Protein AF-X1J934-F1 (afdb_monomer)

Foldseek 3Di:
DLLVVCVPVPVDQCCVVVVDDDPVSVVVSVVVSVVSSVVSCCVVPVVCVVPDDDDDPVVVVCCCPPPVVVVVVVVVVVVVVVVVVD

Sequence (86 aa):
MISLTVALFFPYNISHLFALSGAFALIVDAMFFLVKIFLVMFIEVTFIRVAVARLKIDQVSYAYWVPVAIIGLLGLMLIVLDTIIV

Radius of gyration: 18.27 Å; Cα contacts (8 Å, |Δi|>4): 29; chains: 1; bounding box: 34×39×47 Å

Secondary structure (DSSP, 8-state):
-HHHHHHHH----GGGTTT--SHHHHHHHHHHHHHHHHHHHIIIIIIHHHHSPPPPHHHHHHHIIIIIHHHHHHHHHHHHHHHHH-

Structure (mmCIF, N/CA/C/O backbone):
data_AF-X1J934-F1
#
_entry.id   AF-X1J934-F1
#
loop_
_atom_site.group_PDB
_atom_site.id
_atom_site.type_symbo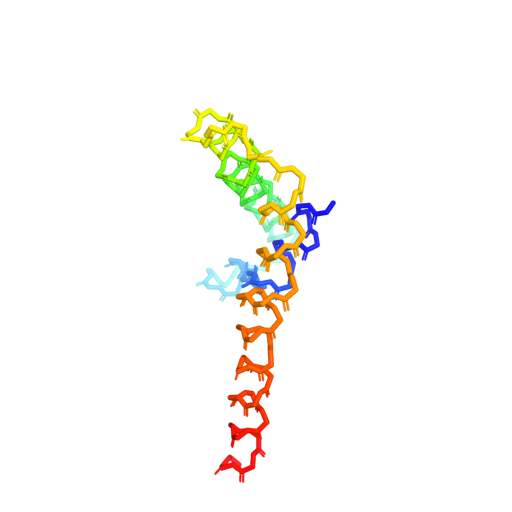l
_atom_site.label_atom_id
_atom_site.label_alt_id
_atom_site.label_comp_id
_atom_site.label_asym_id
_atom_site.label_entity_id
_atom_site.label_seq_id
_atom_site.pdbx_PDB_ins_code
_atom_site.Cartn_x
_atom_site.Cartn_y
_atom_site.Cartn_z
_atom_site.occupancy
_atom_site.B_iso_or_equiv
_atom_site.auth_seq_id
_atom_site.auth_comp_id
_atom_site.auth_asym_id
_atom_site.auth_atom_id
_atom_site.pdbx_PDB_model_num
ATOM 1 N N . MET A 1 1 ? 10.745 0.676 7.306 1.00 68.38 1 MET A N 1
ATOM 2 C CA . MET A 1 1 ? 9.581 -0.157 6.935 1.00 68.38 1 MET A CA 1
ATOM 3 C C . MET A 1 1 ? 9.021 0.195 5.562 1.00 68.38 1 MET A C 1
ATOM 5 O O . MET A 1 1 ? 8.895 -0.714 4.764 1.00 68.38 1 MET A O 1
ATOM 9 N N . ILE A 1 2 ? 8.829 1.478 5.223 1.00 72.88 2 ILE A N 1
ATOM 10 C CA . ILE A 1 2 ? 8.301 1.928 3.912 1.00 72.88 2 ILE A CA 1
ATOM 11 C C . ILE A 1 2 ? 9.033 1.313 2.700 1.00 72.88 2 ILE A C 1
ATOM 13 O O . ILE A 1 2 ? 8.393 0.854 1.764 1.00 72.88 2 ILE A O 1
ATOM 17 N N . SER A 1 3 ? 10.370 1.232 2.736 1.00 71.62 3 SER A N 1
ATOM 18 C CA . SER A 1 3 ? 11.161 0.592 1.665 1.00 71.62 3 SER A CA 1
ATOM 19 C C . SER A 1 3 ? 10.785 -0.884 1.438 1.00 71.62 3 SER A C 1
ATOM 21 O O . SER A 1 3 ? 10.683 -1.337 0.302 1.00 71.62 3 SER A O 1
ATOM 23 N N . LEU A 1 4 ? 10.500 -1.620 2.516 1.00 74.38 4 LEU A N 1
ATOM 24 C CA . LEU A 1 4 ? 10.154 -3.042 2.481 1.00 74.38 4 LEU A CA 1
ATOM 25 C C . LEU A 1 4 ? 8.723 -3.246 1.958 1.00 74.38 4 LEU A C 1
ATOM 27 O O . LEU A 1 4 ? 8.493 -4.123 1.131 1.00 74.38 4 LEU A O 1
ATOM 31 N N . THR A 1 5 ? 7.790 -2.373 2.353 1.00 74.31 5 THR A N 1
ATOM 32 C CA . THR A 1 5 ? 6.424 -2.329 1.806 1.00 74.31 5 THR A CA 1
ATOM 33 C C . THR A 1 5 ? 6.435 -2.085 0.295 1.00 74.31 5 THR A C 1
ATOM 35 O O . THR A 1 5 ? 5.776 -2.804 -0.453 1.00 74.31 5 THR A O 1
ATOM 38 N N . VAL A 1 6 ? 7.216 -1.110 -0.181 1.00 75.62 6 VAL A N 1
ATOM 39 C CA . VAL A 1 6 ? 7.319 -0.819 -1.622 1.00 75.62 6 VAL A CA 1
ATOM 40 C C . VAL A 1 6 ? 7.938 -1.996 -2.379 1.00 75.62 6 VAL A C 1
ATOM 42 O O . VAL A 1 6 ? 7.446 -2.347 -3.449 1.00 75.62 6 VAL A O 1
ATOM 45 N N . ALA A 1 7 ? 8.979 -2.626 -1.829 1.00 72.00 7 ALA A N 1
ATOM 46 C CA . ALA A 1 7 ? 9.649 -3.756 -2.469 1.00 72.00 7 ALA A CA 1
ATOM 47 C C . ALA A 1 7 ? 8.745 -4.993 -2.604 1.00 72.00 7 ALA A C 1
ATOM 49 O O . ALA A 1 7 ? 8.804 -5.678 -3.621 1.00 72.00 7 ALA A O 1
ATOM 50 N N . LEU A 1 8 ? 7.910 -5.268 -1.597 1.00 68.69 8 LEU A N 1
ATOM 51 C CA . LEU A 1 8 ? 7.105 -6.489 -1.535 1.00 68.69 8 LEU A CA 1
ATOM 52 C C . LEU A 1 8 ? 5.769 -6.356 -2.281 1.00 68.69 8 LEU A C 1
ATOM 54 O O . LEU A 1 8 ? 5.361 -7.288 -2.966 1.00 68.69 8 LEU A O 1
ATOM 58 N N . PHE A 1 9 ? 5.109 -5.196 -2.197 1.00 66.06 9 PHE A N 1
ATOM 59 C CA . PHE A 1 9 ? 3.803 -4.977 -2.835 1.00 66.06 9 PHE A CA 1
ATOM 60 C C . PHE A 1 9 ? 3.886 -4.337 -4.225 1.00 66.06 9 PHE A C 1
ATOM 62 O O . PHE A 1 9 ? 2.961 -4.484 -5.020 1.00 66.06 9 PHE A O 1
ATOM 69 N N . PHE A 1 10 ? 4.981 -3.642 -4.550 1.00 63.94 10 PHE A N 1
ATOM 70 C CA . PHE A 1 10 ? 5.150 -2.973 -5.844 1.00 63.94 10 PHE A CA 1
AT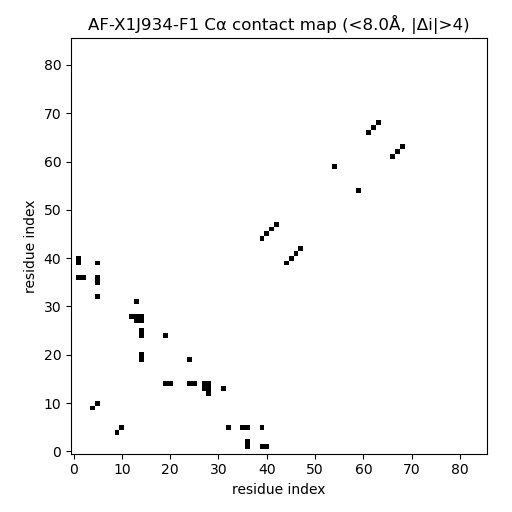OM 71 C C . PHE A 1 10 ? 6.493 -3.307 -6.515 1.00 63.94 10 PHE A C 1
ATOM 73 O O . PHE A 1 10 ? 7.264 -2.380 -6.818 1.00 63.94 10 PHE A O 1
ATOM 80 N N . PRO A 1 11 ? 6.756 -4.590 -6.849 1.00 62.91 11 PRO A N 1
ATOM 81 C CA . PRO A 1 11 ? 7.976 -5.036 -7.530 1.00 62.91 11 PRO A CA 1
ATOM 82 C C . PRO A 1 11 ? 7.996 -4.659 -9.029 1.00 62.91 11 PRO A C 1
ATOM 84 O O . PRO A 1 11 ? 8.467 -5.408 -9.878 1.00 62.91 11 PRO A O 1
ATOM 87 N N . TYR A 1 12 ? 7.462 -3.491 -9.387 1.00 58.06 12 TYR A N 1
ATOM 88 C CA . TYR A 1 12 ? 7.451 -2.983 -10.755 1.00 58.06 12 TYR A CA 1
ATOM 89 C C . TYR A 1 12 ? 8.739 -2.209 -11.042 1.00 58.06 12 TYR A C 1
ATOM 91 O O . TYR A 1 12 ? 8.893 -1.078 -10.570 1.00 58.06 12 TYR A O 1
ATOM 99 N N . ASN A 1 13 ? 9.636 -2.796 -11.830 1.00 57.41 13 ASN A N 1
ATOM 100 C CA . ASN A 1 13 ? 10.751 -2.081 -12.449 1.00 57.41 13 ASN A CA 1
ATOM 101 C C . ASN A 1 13 ? 10.284 -1.517 -13.795 1.00 57.41 13 ASN A C 1
ATOM 103 O O . ASN A 1 13 ? 9.804 -2.260 -14.652 1.00 57.41 13 ASN A O 1
ATOM 107 N N . ILE A 1 14 ? 10.390 -0.198 -13.972 1.00 55.78 14 ILE A N 1
ATOM 108 C CA . ILE A 1 14 ? 9.988 0.473 -15.221 1.00 55.78 14 ILE A CA 1
ATOM 109 C C . ILE A 1 14 ? 10.956 0.131 -16.357 1.00 55.78 14 ILE A C 1
ATOM 111 O O . ILE A 1 14 ? 10.552 0.121 -17.520 1.00 55.78 14 ILE A O 1
ATOM 115 N N . SER A 1 15 ? 12.202 -0.204 -16.022 1.00 49.25 15 SER A N 1
ATOM 116 C CA . SER A 1 15 ? 13.251 -0.686 -16.926 1.00 49.25 15 SER A CA 1
ATOM 117 C C . SER A 1 15 ? 12.761 -1.659 -18.008 1.00 49.25 15 SER A C 1
ATOM 119 O O . SER A 1 15 ? 13.037 -1.453 -19.193 1.00 49.25 15 SER A O 1
ATOM 121 N N . HIS A 1 16 ? 11.955 -2.661 -17.641 1.00 52.16 16 HIS A N 1
ATOM 122 C CA . HIS A 1 16 ? 11.486 -3.673 -18.590 1.00 52.16 16 HIS A CA 1
ATOM 123 C C . HIS A 1 16 ? 10.329 -3.182 -19.479 1.00 52.16 16 HIS A C 1
ATOM 125 O O . HIS A 1 16 ? 10.125 -3.712 -20.569 1.00 52.16 16 HIS A O 1
ATOM 131 N N . LEU A 1 17 ? 9.573 -2.163 -19.049 1.00 53.19 17 LEU A N 1
ATOM 132 C CA . LEU A 1 17 ? 8.459 -1.613 -19.830 1.00 53.19 17 LEU A CA 1
ATOM 133 C C . LEU A 1 17 ? 8.943 -0.694 -20.965 1.00 53.19 17 LEU A C 1
ATOM 135 O O . LEU A 1 17 ? 8.275 -0.581 -21.987 1.00 53.19 17 LEU A O 1
ATOM 139 N N . PHE A 1 18 ? 10.108 -0.059 -20.791 1.00 56.25 18 PHE A N 1
ATOM 140 C CA . PHE A 1 18 ? 10.704 0.857 -21.774 1.00 56.25 18 PHE A CA 1
ATOM 141 C C . PHE A 1 18 ? 11.872 0.256 -22.570 1.00 56.25 18 PHE A C 1
ATOM 143 O O . PHE A 1 18 ? 12.463 0.960 -23.386 1.00 56.25 18 PHE A O 1
ATOM 150 N N . ALA A 1 19 ? 12.205 -1.025 -22.360 1.00 54.75 19 ALA A N 1
ATOM 151 C CA . ALA A 1 19 ? 13.309 -1.716 -23.035 1.00 54.75 19 ALA A CA 1
ATOM 152 C C . ALA A 1 19 ? 14.653 -0.951 -22.971 1.00 54.75 19 ALA A C 1
ATOM 154 O O . ALA A 1 19 ? 15.440 -0.972 -23.920 1.00 54.75 19 ALA A O 1
ATOM 155 N N . LEU A 1 20 ? 14.927 -0.258 -21.857 1.00 55.47 20 LEU A N 1
ATOM 156 C CA . LEU A 1 20 ? 16.194 0.450 -21.670 1.00 55.47 20 LEU A CA 1
ATOM 157 C C . LEU A 1 20 ? 17.278 -0.510 -21.165 1.00 55.47 20 LEU A C 1
ATOM 159 O O . LEU A 1 20 ? 17.107 -1.196 -20.162 1.00 55.47 20 LEU A O 1
ATOM 163 N N . SER A 1 21 ? 18.424 -0.506 -21.845 1.00 55.91 21 SER A N 1
ATOM 164 C CA . SER A 1 21 ? 19.612 -1.296 -21.508 1.00 55.91 21 SER A CA 1
ATOM 165 C C . SER A 1 21 ? 20.736 -0.398 -20.972 1.00 55.91 21 SER A C 1
ATOM 167 O O . SER A 1 21 ? 20.977 0.689 -21.499 1.00 55.91 21 SER A O 1
ATOM 169 N N . GLY A 1 22 ? 21.440 -0.855 -19.929 1.00 68.00 22 GLY A N 1
ATOM 170 C CA . GLY A 1 22 ? 22.659 -0.227 -19.397 1.00 68.00 22 GLY A CA 1
ATOM 171 C C . GLY A 1 22 ? 22.494 0.559 -18.087 1.00 68.00 22 GLY A C 1
ATOM 172 O O . GLY A 1 22 ? 21.480 0.473 -17.398 1.00 68.00 22 GLY A O 1
ATOM 173 N N . ALA A 1 23 ? 23.519 1.344 -17.728 1.00 63.53 23 ALA A N 1
ATOM 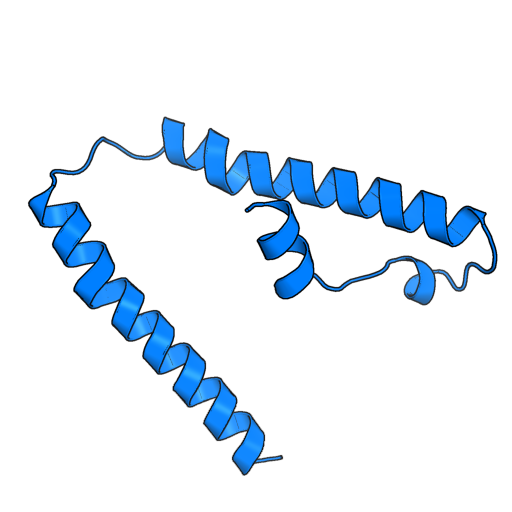174 C CA . ALA A 1 23 ? 23.593 2.087 -16.459 1.00 63.53 23 ALA A CA 1
ATOM 175 C C . ALA A 1 23 ? 22.461 3.119 -16.270 1.00 63.53 23 ALA A C 1
ATOM 177 O O . ALA A 1 23 ? 22.068 3.411 -15.142 1.00 63.53 23 ALA A O 1
ATOM 178 N N . PHE A 1 24 ? 21.891 3.630 -17.365 1.00 63.47 24 PHE A N 1
ATOM 179 C CA . PHE A 1 24 ? 20.745 4.540 -17.325 1.00 63.47 24 PHE A CA 1
ATOM 180 C C . PHE A 1 24 ? 19.460 3.865 -16.826 1.00 63.47 24 PHE A C 1
ATOM 182 O O . PHE A 1 24 ? 18.676 4.515 -16.141 1.00 63.47 24 PHE A O 1
ATOM 189 N N . ALA A 1 25 ? 19.266 2.567 -17.088 1.00 63.50 25 ALA A N 1
ATOM 190 C CA . ALA A 1 25 ? 18.105 1.829 -16.588 1.00 63.50 25 ALA A CA 1
ATOM 191 C C . ALA A 1 25 ? 18.112 1.743 -15.053 1.00 63.50 25 ALA A C 1
ATOM 193 O O . ALA A 1 25 ? 17.087 1.970 -14.417 1.00 63.50 25 ALA A O 1
ATOM 194 N N . LEU A 1 26 ? 19.290 1.530 -14.452 1.00 64.94 26 LEU A N 1
ATOM 195 C CA . LEU A 1 26 ? 19.455 1.485 -12.995 1.00 64.94 26 LEU A CA 1
ATOM 196 C C . LEU A 1 26 ? 19.148 2.832 -12.329 1.00 64.94 26 LEU A C 1
ATOM 198 O O . LEU A 1 26 ? 18.530 2.867 -11.267 1.00 64.94 26 LEU A O 1
ATOM 202 N N . ILE A 1 27 ? 19.555 3.943 -12.947 1.00 72.31 27 ILE A N 1
ATOM 203 C CA . ILE A 1 27 ? 19.291 5.290 -12.417 1.00 72.31 27 ILE A CA 1
ATOM 204 C C . ILE A 1 27 ? 17.793 5.608 -12.484 1.00 72.31 27 ILE A C 1
ATOM 206 O O . ILE A 1 27 ? 17.232 6.127 -11.517 1.00 72.31 27 ILE A O 1
ATOM 210 N N . VAL A 1 28 ? 17.138 5.275 -13.599 1.00 72.00 28 VAL A N 1
ATOM 211 C CA . VAL A 1 28 ? 15.695 5.491 -13.780 1.00 72.00 28 VAL A CA 1
ATOM 212 C C . VAL A 1 28 ? 14.887 4.628 -12.813 1.00 72.00 28 VAL A C 1
ATOM 214 O O . VAL A 1 28 ? 13.973 5.143 -12.167 1.00 72.00 28 VAL A O 1
ATOM 217 N N . ASP A 1 29 ? 15.253 3.357 -12.638 1.00 70.69 29 ASP A N 1
ATOM 218 C CA . ASP A 1 29 ? 14.602 2.477 -11.664 1.00 70.69 29 ASP A CA 1
ATOM 219 C C . ASP A 1 29 ? 14.795 2.985 -10.226 1.00 70.69 29 ASP A C 1
ATOM 221 O O . ASP A 1 29 ? 13.836 3.018 -9.450 1.00 70.69 29 ASP A O 1
ATOM 225 N N . ALA A 1 30 ? 15.994 3.461 -9.870 1.00 72.50 30 ALA A N 1
ATOM 226 C CA . ALA A 1 30 ? 16.269 4.023 -8.547 1.00 72.50 30 ALA A CA 1
ATOM 227 C C . ALA A 1 30 ? 15.488 5.324 -8.285 1.00 72.50 30 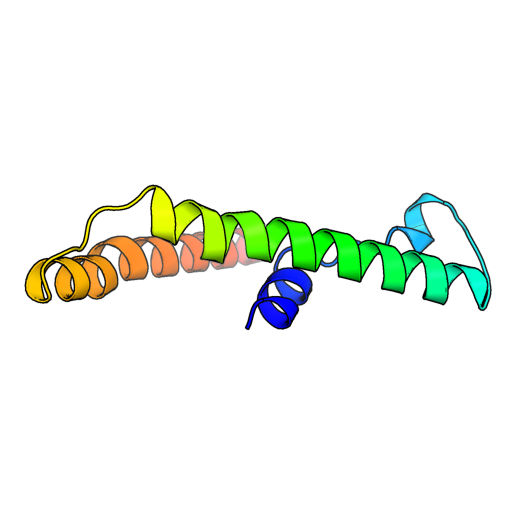ALA A C 1
ATOM 229 O O . ALA A 1 30 ? 14.904 5.493 -7.211 1.00 72.50 30 ALA A O 1
ATOM 230 N N . MET A 1 31 ? 15.422 6.233 -9.263 1.00 76.25 31 MET A N 1
ATOM 231 C CA . MET A 1 31 ? 14.601 7.443 -9.154 1.00 76.25 31 MET A CA 1
ATOM 232 C C . MET A 1 31 ? 13.115 7.106 -9.035 1.00 76.25 31 MET A C 1
ATOM 234 O O . MET A 1 31 ? 12.413 7.692 -8.210 1.00 76.25 31 MET A O 1
ATOM 238 N N . PHE A 1 32 ? 12.628 6.139 -9.811 1.00 73.88 32 PHE A N 1
ATOM 239 C CA . PHE A 1 32 ? 11.233 5.726 -9.735 1.00 73.88 32 PHE A CA 1
ATOM 240 C C . PHE A 1 32 ? 10.902 5.076 -8.386 1.00 73.88 32 PHE A C 1
ATOM 242 O O . PHE A 1 32 ? 9.851 5.346 -7.801 1.00 73.88 32 PHE A O 1
ATOM 249 N N . PHE A 1 33 ? 11.824 4.285 -7.838 1.00 74.62 33 PHE A N 1
ATOM 250 C CA . PHE A 1 33 ? 11.701 3.729 -6.494 1.00 74.62 33 PHE A CA 1
ATOM 251 C C . PHE A 1 33 ? 11.613 4.823 -5.416 1.00 74.62 33 PHE A C 1
ATOM 253 O O . PHE A 1 33 ? 10.757 4.739 -4.532 1.00 74.62 33 PHE A O 1
ATOM 260 N N . LEU A 1 34 ? 12.417 5.888 -5.519 1.00 80.12 34 LEU A N 1
ATOM 261 C CA . LEU A 1 34 ? 12.342 7.035 -4.603 1.00 80.12 34 LEU A CA 1
ATOM 262 C C . LEU A 1 34 ? 10.979 7.739 -4.655 1.00 80.12 34 LEU A C 1
ATOM 264 O O . LEU A 1 34 ? 10.416 8.058 -3.606 1.00 80.12 34 LEU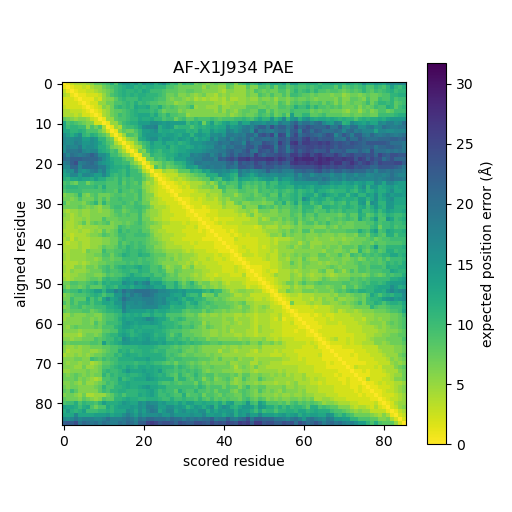 A O 1
ATOM 268 N N . VAL A 1 35 ? 10.412 7.930 -5.849 1.00 82.62 35 VAL A N 1
ATOM 269 C CA . VAL A 1 35 ? 9.074 8.527 -6.008 1.00 82.62 35 VAL A CA 1
ATOM 270 C C . VAL A 1 35 ? 7.997 7.650 -5.362 1.00 82.62 35 VAL A C 1
ATOM 272 O O . VAL A 1 35 ? 7.143 8.169 -4.640 1.00 82.62 35 VAL A O 1
ATOM 275 N N . LYS A 1 36 ? 8.056 6.323 -5.541 1.00 77.12 36 LYS A N 1
ATOM 276 C CA . LYS A 1 36 ? 7.119 5.403 -4.870 1.00 77.12 36 LYS A CA 1
ATOM 277 C C . LYS A 1 36 ? 7.229 5.489 -3.353 1.00 77.12 36 LYS A C 1
ATOM 279 O O . LYS A 1 36 ? 6.204 5.545 -2.681 1.00 77.12 36 LYS A O 1
ATOM 284 N N . ILE A 1 37 ? 8.450 5.517 -2.812 1.00 84.19 37 ILE A N 1
ATOM 285 C CA . ILE A 1 37 ? 8.664 5.665 -1.366 1.00 84.19 37 ILE A CA 1
ATOM 286 C C . ILE A 1 37 ? 8.026 6.954 -0.863 1.00 84.19 37 ILE A C 1
ATOM 288 O O . ILE A 1 37 ? 7.369 6.934 0.175 1.00 84.19 37 ILE A O 1
ATOM 292 N N . PHE A 1 38 ? 8.199 8.061 -1.586 1.00 84.31 38 PHE A N 1
ATOM 293 C CA . PHE A 1 38 ? 7.613 9.337 -1.193 1.00 84.31 38 PHE A CA 1
ATOM 294 C C . PHE A 1 38 ? 6.080 9.278 -1.178 1.00 84.31 38 PHE A C 1
ATOM 296 O O . PHE A 1 38 ? 5.453 9.717 -0.214 1.00 84.31 38 PHE A O 1
ATOM 303 N N . LEU A 1 39 ? 5.480 8.670 -2.203 1.00 84.12 39 LEU A N 1
ATOM 304 C CA . LEU A 1 39 ? 4.031 8.504 -2.295 1.00 84.12 39 LEU A CA 1
ATOM 305 C C . LEU A 1 39 ? 3.496 7.622 -1.157 1.00 84.12 39 LEU A C 1
ATOM 307 O O . LEU A 1 39 ? 2.547 8.008 -0.472 1.00 84.12 39 LEU A O 1
ATOM 311 N N . VAL A 1 40 ? 4.135 6.477 -0.899 1.00 85.31 40 VAL A N 1
ATOM 312 C CA . VAL A 1 40 ? 3.741 5.585 0.203 1.00 85.31 40 VAL A CA 1
ATOM 313 C C . VAL A 1 40 ? 3.925 6.273 1.554 1.00 85.31 40 VAL A C 1
ATOM 315 O O . VAL A 1 40 ? 3.019 6.218 2.377 1.00 85.31 40 VAL A O 1
ATOM 318 N N . MET A 1 41 ? 5.023 7.002 1.774 1.00 85.94 41 MET A N 1
ATOM 319 C CA . MET A 1 41 ? 5.237 7.769 3.007 1.00 85.94 41 MET A CA 1
ATOM 320 C C . MET A 1 41 ? 4.140 8.814 3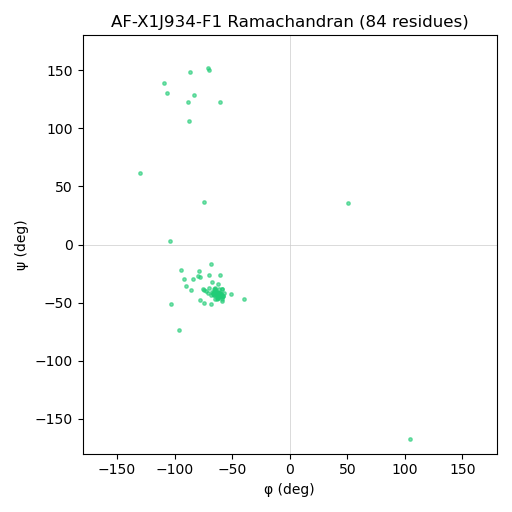.230 1.00 85.94 41 MET A C 1
ATOM 322 O O . MET A 1 41 ? 3.657 8.977 4.353 1.00 85.94 41 MET A O 1
ATOM 326 N N . PHE A 1 42 ? 3.738 9.517 2.171 1.00 84.94 42 PHE A N 1
ATOM 327 C CA . PHE A 1 42 ? 2.692 10.527 2.255 1.00 84.94 42 PHE A CA 1
ATOM 328 C C . PHE A 1 42 ? 1.355 9.917 2.690 1.00 84.94 42 PHE A C 1
ATOM 330 O O . PHE A 1 42 ? 0.709 10.447 3.594 1.00 84.94 42 PHE A O 1
ATOM 337 N N . ILE A 1 43 ? 0.967 8.784 2.100 1.00 84.19 43 ILE A N 1
ATOM 338 C CA . ILE A 1 43 ? -0.304 8.120 2.416 1.00 84.19 43 ILE A CA 1
ATOM 339 C C . ILE A 1 43 ? -0.241 7.413 3.777 1.00 84.19 43 ILE A C 1
ATOM 341 O O . ILE A 1 43 ? -1.111 7.614 4.620 1.00 84.19 43 ILE A O 1
ATOM 345 N N . GLU A 1 44 ? 0.785 6.601 4.015 1.00 83.38 44 GLU A N 1
ATOM 346 C CA . GLU A 1 44 ? 0.884 5.753 5.206 1.00 83.38 44 GLU A CA 1
ATOM 347 C C . GLU A 1 44 ? 1.153 6.573 6.477 1.00 83.38 44 GLU A C 1
ATOM 349 O O . GLU A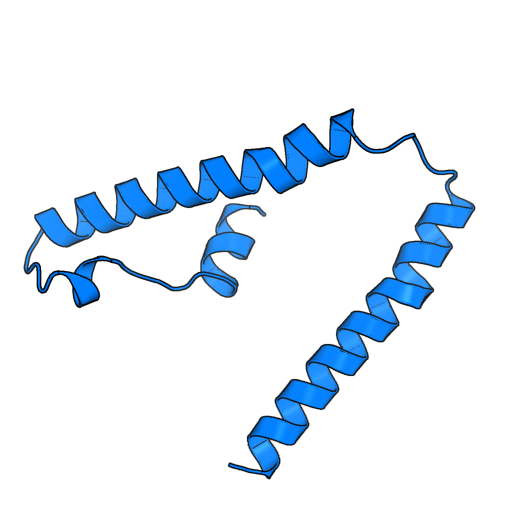 1 44 ? 0.562 6.317 7.523 1.00 83.38 44 GLU A O 1
ATOM 354 N N . VAL A 1 45 ? 2.029 7.580 6.413 1.00 83.69 45 VAL A N 1
ATOM 355 C CA . VAL A 1 45 ? 2.484 8.289 7.620 1.00 83.69 45 VAL A CA 1
ATOM 356 C C . VAL A 1 45 ? 1.809 9.642 7.770 1.00 83.69 45 VAL A C 1
ATOM 358 O O . VAL A 1 45 ? 1.290 9.954 8.844 1.00 83.69 45 VAL A O 1
ATOM 361 N N . THR A 1 46 ? 1.833 10.468 6.727 1.00 86.00 46 THR A N 1
ATOM 362 C CA . THR A 1 46 ? 1.377 11.860 6.834 1.00 86.00 46 THR A CA 1
ATOM 363 C C . THR A 1 46 ? -0.143 11.946 6.825 1.00 86.00 46 THR A C 1
ATOM 365 O O . THR A 1 46 ? -0.725 12.593 7.696 1.00 86.00 46 THR A O 1
ATOM 368 N N . PHE A 1 47 ? -0.795 11.262 5.885 1.00 87.62 47 PHE A N 1
ATOM 369 C CA . PHE A 1 47 ? -2.244 11.319 5.731 1.00 87.62 47 PHE A CA 1
ATOM 370 C C . PHE A 1 47 ? -2.970 10.659 6.906 1.00 87.62 47 PHE A C 1
ATOM 372 O O . PHE A 1 47 ? -3.795 11.311 7.541 1.00 87.62 47 PHE A O 1
ATOM 379 N N . ILE A 1 48 ? -2.619 9.420 7.269 1.00 85.81 48 ILE A N 1
ATOM 380 C CA . ILE A 1 48 ? -3.267 8.708 8.387 1.00 85.81 48 ILE A CA 1
ATOM 381 C C . ILE A 1 48 ? -3.122 9.483 9.705 1.00 85.81 48 ILE A C 1
ATOM 383 O O . ILE A 1 48 ? -4.076 9.567 10.478 1.00 85.81 48 ILE A O 1
ATOM 387 N N . ARG A 1 49 ? -1.963 10.113 9.945 1.00 84.56 49 ARG A N 1
ATOM 388 C CA . ARG A 1 49 ? -1.721 10.906 11.161 1.00 84.56 49 ARG A CA 1
ATOM 389 C C . ARG A 1 49 ? -2.653 12.111 11.289 1.00 84.56 49 ARG A C 1
ATOM 391 O O . ARG A 1 49 ? -2.983 12.485 12.411 1.00 84.56 49 ARG A O 1
ATOM 398 N N . VAL A 1 50 ? -3.026 12.739 10.176 1.00 87.88 50 VAL A N 1
ATOM 399 C CA . VAL A 1 50 ? -3.907 13.919 10.177 1.00 87.88 50 VAL A CA 1
ATOM 400 C C . VAL A 1 50 ? -5.377 13.514 10.071 1.00 87.88 50 VAL A C 1
ATOM 402 O O . VAL A 1 50 ? -6.232 14.148 10.680 1.00 87.88 50 VAL A O 1
ATOM 405 N N . ALA A 1 51 ? -5.677 12.456 9.320 1.00 85.19 51 ALA A N 1
ATOM 406 C CA . ALA A 1 51 ? -7.042 12.044 9.016 1.00 85.19 51 ALA A CA 1
ATOM 407 C C . ALA A 1 51 ? -7.722 11.267 10.155 1.00 85.19 51 ALA A C 1
ATOM 409 O O . ALA A 1 51 ? -8.948 11.283 10.253 1.00 85.19 51 ALA A O 1
ATOM 410 N N . VAL A 1 52 ? -6.957 10.573 11.005 1.00 87.25 52 VAL A N 1
ATOM 411 C CA . VAL A 1 52 ? -7.511 9.661 12.015 1.00 87.25 52 VAL A CA 1
ATOM 412 C C . VAL A 1 52 ? -7.410 10.254 13.421 1.00 87.25 52 VAL A C 1
ATOM 414 O O . VAL A 1 52 ? -6.352 10.694 13.868 1.00 87.25 52 VAL A O 1
ATOM 417 N N . ALA A 1 53 ? -8.526 10.235 14.153 1.00 86.44 53 ALA A N 1
ATOM 418 C CA . ALA A 1 53 ? -8.562 10.620 15.560 1.00 86.44 53 ALA A CA 1
ATOM 419 C C . ALA A 1 53 ? -7.864 9.574 16.448 1.00 86.44 53 ALA A C 1
ATOM 421 O O . ALA A 1 53 ? -7.838 8.383 16.142 1.00 86.44 53 ALA A O 1
ATOM 422 N N . ARG A 1 54 ? -7.320 10.007 17.593 1.00 85.44 54 ARG A N 1
ATOM 423 C CA . ARG A 1 54 ? -6.663 9.097 18.545 1.00 85.44 54 ARG A CA 1
ATOM 424 C C . ARG A 1 54 ? -7.652 8.037 19.045 1.00 85.44 54 ARG A C 1
ATOM 426 O O . ARG A 1 54 ? -8.680 8.377 19.625 1.00 85.44 54 ARG A O 1
ATOM 433 N N . LEU A 1 55 ? -7.307 6.767 18.853 1.00 85.31 55 LEU A N 1
ATOM 434 C CA . LEU A 1 55 ? -8.087 5.622 19.326 1.00 85.31 55 LEU A CA 1
ATOM 435 C C . LEU A 1 55 ? -7.704 5.252 20.765 1.00 85.31 55 LEU A C 1
ATOM 437 O O . LEU A 1 55 ? -6.550 5.411 21.171 1.00 85.31 55 LEU A O 1
ATOM 441 N N . LYS A 1 56 ? -8.667 4.738 21.541 1.00 88.31 56 LYS A N 1
ATOM 442 C CA . LYS A 1 56 ? -8.395 4.186 22.880 1.00 88.31 56 LYS A CA 1
ATOM 443 C C . LYS A 1 56 ? -7.605 2.882 22.768 1.00 88.31 56 LYS A C 1
ATOM 445 O O . LYS A 1 56 ? -7.788 2.133 21.813 1.00 88.31 56 LYS A O 1
ATOM 450 N N . ILE A 1 57 ? -6.786 2.578 23.775 1.00 87.12 57 ILE A N 1
ATOM 451 C CA . ILE A 1 57 ? -5.912 1.390 23.781 1.00 87.12 57 ILE A CA 1
ATOM 452 C C . ILE A 1 57 ? -6.716 0.091 23.592 1.00 87.12 57 ILE A C 1
ATOM 454 O O . ILE A 1 57 ? -6.328 -0.736 22.772 1.00 87.12 57 ILE A O 1
ATOM 458 N N . ASP A 1 58 ? -7.879 -0.046 24.240 1.00 89.88 58 ASP A N 1
ATOM 459 C CA . ASP A 1 58 ? -8.756 -1.216 24.053 1.00 89.88 58 ASP A CA 1
ATOM 460 C C . ASP A 1 58 ? -9.261 -1.359 22.612 1.00 89.88 58 ASP A C 1
ATOM 462 O O . ASP A 1 58 ? -9.311 -2.462 22.069 1.00 89.88 58 ASP A O 1
ATOM 466 N N . GLN A 1 59 ? -9.583 -0.242 21.953 1.00 85.88 59 GLN A N 1
ATOM 467 C CA . GLN A 1 59 ? -10.036 -0.245 20.559 1.00 85.88 59 GLN A CA 1
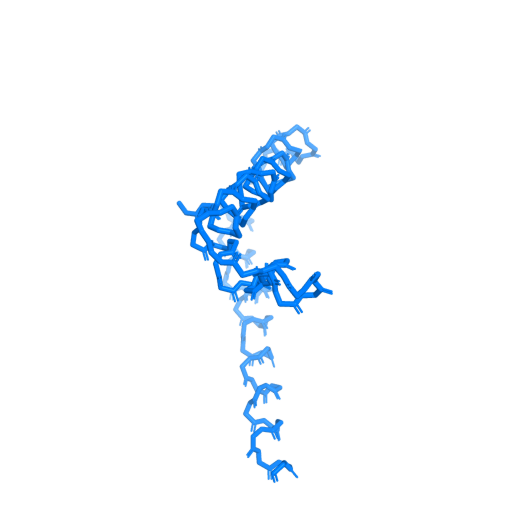ATOM 468 C C . GLN A 1 59 ? -8.897 -0.602 19.603 1.00 85.88 59 GLN A C 1
ATOM 470 O O . GLN A 1 59 ? -9.120 -1.319 18.631 1.00 85.88 59 GLN A O 1
ATOM 475 N N . VAL A 1 60 ? -7.676 -0.136 19.887 1.00 88.69 60 VAL A N 1
ATOM 476 C CA . VAL A 1 60 ? -6.482 -0.491 19.109 1.00 88.69 60 VAL A CA 1
ATOM 477 C C . VAL A 1 60 ? -6.189 -1.984 19.245 1.00 88.69 60 VAL A C 1
ATOM 479 O O . VAL A 1 60 ? -5.997 -2.654 18.234 1.00 88.69 60 VAL A O 1
ATOM 482 N N . SER A 1 61 ? -6.222 -2.524 20.466 1.00 89.69 61 SER A N 1
ATOM 483 C CA . SER A 1 61 ? -6.003 -3.955 20.711 1.00 89.69 61 SER A CA 1
ATOM 484 C C . SER A 1 61 ? -7.022 -4.816 19.960 1.00 89.69 61 SER A C 1
ATOM 486 O O . SER A 1 61 ? -6.640 -5.712 19.206 1.00 89.69 61 SER A O 1
ATOM 488 N N . TYR A 1 62 ? -8.313 -4.481 20.071 1.00 91.38 62 TYR A N 1
ATOM 489 C CA . TYR A 1 62 ? -9.372 -5.178 19.343 1.00 91.38 62 TYR A CA 1
ATOM 490 C C . TYR A 1 62 ? -9.198 -5.081 17.818 1.00 91.38 62 TYR A C 1
ATOM 492 O O . TYR A 1 62 ? -9.366 -6.080 17.124 1.00 91.38 62 TYR A O 1
ATOM 500 N N . ALA A 1 63 ? -8.817 -3.912 17.289 1.00 88.44 63 ALA A N 1
ATOM 501 C CA . ALA A 1 63 ? -8.604 -3.709 15.855 1.00 88.44 63 ALA A CA 1
ATOM 502 C C . ALA A 1 63 ? -7.435 -4.543 15.298 1.00 88.44 63 ALA A C 1
ATOM 504 O O . ALA A 1 63 ? -7.525 -5.084 14.198 1.00 88.44 63 ALA A O 1
ATOM 505 N N . TYR A 1 64 ? -6.346 -4.705 16.046 1.00 88.12 64 TYR A N 1
ATOM 506 C CA . TYR A 1 64 ? -5.254 -5.576 15.605 1.00 88.12 64 TYR A CA 1
ATOM 507 C C . TYR A 1 64 ? -5.618 -7.059 15.696 1.00 88.12 64 TYR A C 1
ATOM 509 O O . TYR A 1 64 ? -5.293 -7.832 14.797 1.00 88.12 64 TYR A O 1
ATOM 517 N N . TRP A 1 65 ? -6.309 -7.464 16.758 1.00 90.00 65 TRP A N 1
ATOM 518 C CA . TRP A 1 65 ? -6.620 -8.874 16.973 1.00 90.00 65 TRP A CA 1
ATOM 519 C C . TRP A 1 65 ? -7.728 -9.404 16.078 1.00 90.00 65 TRP A C 1
ATOM 521 O O . TRP A 1 65 ? -7.647 -10.546 15.640 1.00 90.00 65 TRP A O 1
ATOM 531 N N . VAL A 1 66 ? -8.767 -8.610 15.825 1.00 91.50 66 VAL A N 1
ATOM 532 C CA . VAL A 1 66 ? -9.956 -9.106 15.129 1.00 91.50 66 VAL A CA 1
ATOM 533 C C . VAL A 1 66 ? -9.894 -8.787 13.634 1.00 91.50 66 VAL A C 1
ATOM 535 O O . VAL A 1 66 ? -9.626 -9.704 12.859 1.00 91.50 66 VAL A O 1
ATOM 538 N N . PRO A 1 67 ? -10.081 -7.536 13.170 1.00 90.75 67 PRO A N 1
ATOM 539 C CA . PRO A 1 67 ? -10.156 -7.282 11.737 1.00 90.75 67 PRO A CA 1
ATOM 540 C C . PRO A 1 67 ? -8.825 -7.522 11.019 1.00 90.75 67 PRO A C 1
ATOM 542 O O . PRO A 1 67 ? -8.835 -8.127 9.950 1.00 90.75 67 PRO A O 1
ATOM 545 N N . VAL A 1 68 ? -7.681 -7.122 11.589 1.00 90.88 68 VAL A N 1
ATOM 546 C CA . VAL A 1 68 ? -6.382 -7.309 10.912 1.00 90.88 68 VAL A CA 1
ATOM 547 C C . VAL A 1 68 ? -6.019 -8.792 10.790 1.00 90.88 68 VAL A C 1
ATOM 549 O O . VAL A 1 68 ? -5.596 -9.223 9.718 1.00 90.88 68 VAL A O 1
ATOM 552 N N . ALA A 1 69 ? -6.238 -9.595 11.835 1.00 91.44 69 ALA A N 1
ATOM 553 C CA . ALA A 1 69 ? -5.972 -11.032 11.773 1.00 91.44 69 ALA A CA 1
ATOM 554 C C . ALA A 1 69 ? -6.901 -11.753 10.787 1.00 91.44 69 ALA A C 1
ATOM 556 O O . ALA A 1 69 ? -6.436 -12.591 10.015 1.00 91.44 69 ALA A O 1
ATOM 557 N N . ILE A 1 70 ? -8.194 -11.404 10.766 1.00 93.00 70 ILE A N 1
ATOM 558 C CA . ILE A 1 70 ? -9.157 -11.989 9.822 1.00 93.00 70 ILE A CA 1
ATOM 559 C C . ILE A 1 70 ? -8.766 -11.653 8.381 1.00 93.00 70 ILE A C 1
ATOM 561 O O . ILE A 1 70 ? -8.728 -12.552 7.546 1.00 93.00 70 ILE A O 1
ATOM 565 N N . ILE A 1 71 ? -8.427 -10.394 8.084 1.00 92.94 71 ILE A N 1
ATOM 566 C CA . ILE A 1 71 ? -7.985 -9.990 6.740 1.00 92.94 71 ILE A CA 1
ATOM 567 C C . ILE A 1 71 ? -6.701 -10.730 6.347 1.00 92.94 71 ILE A C 1
ATOM 569 O O . ILE A 1 71 ? -6.600 -11.214 5.222 1.00 92.94 71 ILE A O 1
ATOM 573 N N . GLY A 1 72 ? -5.745 -10.869 7.271 1.00 89.06 72 GLY A N 1
ATOM 574 C CA . GLY A 1 72 ? -4.509 -11.617 7.032 1.00 89.06 72 GLY A CA 1
ATOM 575 C C . GLY A 1 72 ? -4.755 -13.100 6.734 1.00 89.06 72 GLY A C 1
ATOM 576 O O . GLY A 1 72 ? -4.209 -13.632 5.769 1.00 89.06 72 GLY A O 1
ATOM 577 N N . LEU A 1 73 ? -5.615 -13.758 7.516 1.00 92.06 73 LEU A N 1
ATOM 578 C CA . LEU A 1 73 ? -5.978 -15.164 7.316 1.00 92.06 73 LEU A CA 1
ATOM 579 C C . LEU A 1 73 ? -6.764 -15.380 6.020 1.00 92.06 73 LEU A C 1
ATOM 581 O O . LEU A 1 73 ? -6.486 -16.333 5.296 1.00 92.06 73 LEU A O 1
ATOM 585 N N . LEU A 1 74 ? -7.710 -14.492 5.703 1.00 92.94 74 LEU A N 1
ATOM 586 C CA . LEU A 1 74 ? -8.450 -14.540 4.442 1.00 92.94 74 LEU A CA 1
ATOM 587 C C . LEU A 1 74 ? -7.520 -14.333 3.246 1.00 92.94 74 LEU A C 1
ATOM 589 O O . LEU A 1 74 ? -7.593 -15.092 2.286 1.00 92.94 74 LEU A O 1
ATOM 593 N N . GLY A 1 75 ? -6.614 -13.356 3.319 1.00 87.88 75 GLY A N 1
ATOM 594 C CA . GLY A 1 75 ? -5.612 -13.124 2.280 1.00 87.88 75 GLY A CA 1
ATOM 595 C C . GLY A 1 75 ? -4.730 -14.351 2.051 1.00 87.88 75 GLY A C 1
ATOM 596 O O . GLY A 1 75 ? -4.535 -14.764 0.912 1.00 87.88 75 GLY A O 1
ATOM 597 N N . LEU A 1 76 ? -4.262 -14.989 3.126 1.00 89.00 76 LEU A N 1
ATOM 598 C CA . LEU A 1 76 ? -3.459 -16.208 3.029 1.00 89.00 76 LEU A CA 1
ATOM 599 C C . LEU A 1 76 ? -4.258 -17.381 2.446 1.00 89.00 76 LEU A C 1
ATOM 601 O O . LEU A 1 76 ? -3.749 -18.099 1.590 1.00 89.00 76 LEU A O 1
ATOM 605 N N . MET A 1 77 ? -5.514 -17.554 2.860 1.00 89.44 77 MET A N 1
ATOM 606 C CA . MET A 1 77 ? -6.395 -18.583 2.306 1.00 89.44 77 MET A CA 1
ATOM 607 C C . MET A 1 77 ? -6.607 -18.394 0.799 1.00 89.44 77 MET A C 1
ATOM 609 O O . MET A 1 77 ? -6.545 -19.370 0.054 1.00 89.44 77 MET A O 1
ATOM 613 N N . LEU A 1 78 ? -6.818 -17.154 0.346 1.00 88.12 78 LEU A N 1
ATOM 614 C CA . LEU A 1 78 ? -6.974 -16.837 -1.076 1.00 88.12 78 LEU A CA 1
ATOM 615 C C . LEU A 1 78 ? -5.711 -17.167 -1.880 1.00 88.12 78 LEU A C 1
ATOM 617 O O . LEU A 1 78 ? -5.822 -17.752 -2.952 1.00 88.12 78 LEU A O 1
ATOM 621 N N . ILE A 1 79 ? -4.526 -16.859 -1.347 1.00 87.31 79 ILE A N 1
ATOM 622 C CA . ILE A 1 79 ? -3.248 -17.200 -1.995 1.00 87.31 79 ILE A CA 1
ATOM 623 C C . ILE A 1 79 ? -3.077 -18.722 -2.102 1.00 87.31 79 ILE A C 1
ATOM 625 O O . ILE A 1 79 ? -2.664 -19.226 -3.142 1.00 87.31 79 ILE A O 1
ATOM 629 N N . VAL A 1 80 ? -3.420 -19.472 -1.049 1.00 88.19 80 VAL A N 1
ATOM 630 C CA . VAL A 1 80 ? -3.326 -20.941 -1.067 1.00 88.19 80 VAL A CA 1
ATOM 631 C C . VAL A 1 80 ? -4.306 -21.551 -2.073 1.00 88.19 80 VAL A C 1
ATOM 633 O O . VAL A 1 80 ? -3.944 -22.473 -2.801 1.00 88.19 80 VAL A O 1
ATOM 636 N N . LEU A 1 81 ? -5.532 -21.031 -2.151 1.00 87.06 81 LEU A N 1
ATOM 637 C CA . LEU A 1 81 ? -6.516 -21.461 -3.148 1.00 87.06 81 LEU A CA 1
ATOM 638 C C . LEU A 1 81 ? -6.015 -21.239 -4.577 1.00 87.06 81 LEU A C 1
ATOM 640 O O . LEU A 1 81 ? -6.144 -22.142 -5.398 1.00 87.06 81 LEU A O 1
ATOM 644 N N . ASP A 1 82 ? -5.406 -20.085 -4.849 1.00 83.50 82 ASP A N 1
ATOM 645 C CA . ASP A 1 82 ? -4.808 -19.784 -6.153 1.00 83.50 82 ASP A CA 1
ATOM 646 C C . ASP A 1 82 ? -3.729 -20.818 -6.525 1.00 83.50 82 ASP A C 1
ATOM 648 O O . ASP A 1 82 ? -3.770 -21.394 -7.607 1.00 83.50 82 ASP A O 1
ATOM 652 N N . THR A 1 83 ? -2.848 -21.182 -5.584 1.00 79.94 83 THR A N 1
ATOM 653 C CA . THR A 1 83 ? -1.814 -22.213 -5.820 1.00 79.94 83 THR A CA 1
ATOM 654 C C . THR A 1 83 ? -2.332 -23.644 -5.989 1.00 79.94 83 THR A C 1
ATOM 656 O O .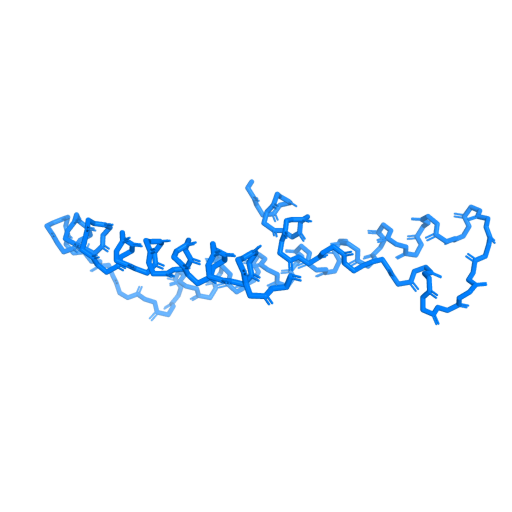 THR A 1 83 ? -1.576 -24.498 -6.438 1.00 79.94 83 THR A O 1
ATOM 659 N N . ILE A 1 84 ? -3.570 -23.942 -5.584 1.00 81.19 84 ILE A N 1
ATOM 660 C CA . ILE A 1 84 ? -4.174 -25.277 -5.747 1.00 81.19 84 ILE A CA 1
ATOM 661 C C . ILE A 1 84 ? -4.947 -25.375 -7.071 1.00 81.19 84 ILE A C 1
ATOM 663 O O . ILE A 1 84 ? -5.089 -26.468 -7.618 1.00 81.19 84 ILE A O 1
ATOM 667 N N . ILE A 1 85 ? -5.495 -24.255 -7.553 1.00 73.56 85 ILE A N 1
ATOM 668 C CA . ILE A 1 85 ? -6.324 -24.197 -8.766 1.00 73.56 85 ILE A CA 1
ATOM 669 C C . ILE A 1 85 ? -5.467 -24.078 -10.040 1.00 73.56 85 ILE A C 1
ATOM 671 O O . ILE A 1 85 ? -5.903 -24.554 -11.091 1.00 73.56 85 ILE A O 1
ATOM 675 N N . VAL A 1 86 ? -4.283 -23.461 -9.951 1.00 52.88 86 VAL A N 1
ATOM 676 C CA . VAL A 1 86 ? -3.273 -23.364 -11.028 1.00 52.88 86 VAL A CA 1
ATOM 677 C C . VAL A 1 86 ? -2.375 -24.597 -11.050 1.00 52.88 86 VAL A C 1
ATOM 679 O O . VAL A 1 86 ? -2.170 -25.141 -12.159 1.00 52.88 86 VAL A O 1
#

Nearest PDB structures (foldseek):
  4wz7-assembly1_1  TM=6.538E-01  e=9.221E+00  Yarrowia lipolytica

Solvent-accessible surface area (backbone atoms only — not comparable to full-atom values): 5035 Å² total; per-residue (Å²): 109,65,69,58,52,45,55,72,76,52,76,74,62,60,34,75,79,69,72,52,77,62,76,64,25,57,52,52,38,51,53,51,50,52,53,50,45,52,54,50,46,43,53,68,53,54,43,45,64,72,75,51,77,92,73,54,70,70,57,50,52,49,46,53,63,46,60,49,44,51,52,52,51,51,52,51,51,52,54,52,50,52,69,71,76,107

Mean predicted aligned error: 9.2 Å

pLDDT: mean 78.1, std 12.18, range [49.25, 93.0]

Organism: NCBI:txid412755